Protein AF-A0A366CXX5-F1 (afdb_monomer_lite)

Sequence (78 aa):
MSRPAHATIARQDAPSAAGILLQAKGFHDHGGWLLDSQFDVEMPCLLAHGLGVPVADARATIEIPRSGAHHLWVRTKA

Structure (mmCIF, N/CA/C/O backbone):
data_AF-A0A366CXX5-F1
#
_entry.id   AF-A0A366CXX5-F1
#
loop_
_atom_site.group_PDB
_atom_site.id
_atom_site.type_symbol
_atom_site.label_atom_id
_atom_site.label_alt_id
_atom_site.label_comp_id
_atom_site.label_asym_id
_atom_site.label_entity_id
_atom_site.label_seq_id
_atom_site.pdbx_PDB_ins_code
_atom_site.Cartn_x
_atom_site.Cartn_y
_atom_site.Cartn_z
_atom_site.occupancy
_atom_site.B_iso_or_equiv
_atom_site.auth_seq_id
_atom_site.auth_comp_id
_atom_site.auth_asym_id
_atom_site.auth_atom_id
_atom_site.pdbx_PDB_model_num
ATOM 1 N N . MET A 1 1 ? 0.048 50.411 33.472 1.00 40.91 1 MET A N 1
ATOM 2 C CA . MET A 1 1 ? -0.963 50.012 32.466 1.00 40.91 1 MET A CA 1
ATOM 3 C C . MET A 1 1 ? -0.738 48.540 32.138 1.00 40.91 1 MET A C 1
ATOM 5 O O . MET A 1 1 ? 0.242 48.228 31.480 1.00 40.91 1 MET A O 1
ATOM 9 N N . SER A 1 2 ? -1.559 47.643 32.696 1.00 44.69 2 SER A N 1
ATOM 10 C CA . SER A 1 2 ? -1.430 46.184 32.543 1.00 44.69 2 SER A CA 1
ATOM 11 C C . SER A 1 2 ? -2.359 45.705 31.425 1.00 44.69 2 SER A C 1
ATOM 13 O O . SER A 1 2 ? -3.529 46.085 31.408 1.00 44.69 2 SER A O 1
ATOM 15 N N . ARG A 1 3 ? -1.839 44.942 30.459 1.00 39.62 3 ARG A N 1
ATOM 16 C CA . ARG A 1 3 ? -2.607 44.416 29.315 1.00 39.62 3 ARG A CA 1
ATOM 17 C C . ARG A 1 3 ? -3.381 43.160 29.749 1.00 39.62 3 ARG A C 1
ATOM 19 O O . ARG A 1 3 ? -2.813 42.361 30.491 1.00 39.62 3 ARG A O 1
ATOM 26 N N . PRO A 1 4 ? -4.630 42.946 29.299 1.00 50.81 4 PRO A N 1
ATOM 27 C CA . PRO A 1 4 ? -5.367 41.730 29.621 1.00 50.81 4 PRO A CA 1
ATOM 28 C C . PRO A 1 4 ? -4.776 40.530 28.869 1.00 50.81 4 PRO A C 1
ATOM 30 O O . PRO A 1 4 ? -4.381 40.642 27.706 1.00 50.81 4 PRO A O 1
ATOM 33 N N . ALA A 1 5 ? -4.711 39.379 29.539 1.00 50.91 5 ALA A N 1
ATOM 34 C CA . ALA A 1 5 ? -4.371 38.109 28.915 1.00 50.91 5 ALA A CA 1
ATOM 35 C C . ALA A 1 5 ? -5.478 37.721 27.924 1.00 50.91 5 ALA A C 1
ATOM 37 O O . ALA A 1 5 ? -6.657 37.695 28.278 1.00 50.91 5 ALA A O 1
ATOM 38 N N . HIS A 1 6 ? -5.106 37.428 26.678 1.00 49.00 6 HIS A N 1
ATOM 39 C CA . HIS A 1 6 ? -6.030 36.856 25.708 1.00 49.00 6 HIS A CA 1
ATOM 40 C C . HIS A 1 6 ? -6.339 35.414 26.123 1.00 49.00 6 HIS A C 1
ATOM 42 O O . HIS A 1 6 ? -5.456 34.558 26.122 1.00 49.00 6 HIS A O 1
ATOM 48 N N . ALA A 1 7 ? -7.594 35.151 26.481 1.00 51.12 7 ALA A N 1
ATOM 49 C CA . ALA A 1 7 ? -8.117 33.799 26.569 1.00 51.12 7 ALA A CA 1
ATOM 50 C C . ALA A 1 7 ? -8.236 33.241 25.143 1.00 51.12 7 ALA A C 1
ATOM 52 O O . ALA A 1 7 ? -9.125 33.632 24.386 1.00 51.12 7 ALA A O 1
ATOM 53 N N . THR A 1 8 ? -7.324 32.350 24.759 1.00 52.03 8 THR A N 1
ATOM 54 C CA . THR A 1 8 ? -7.486 31.555 23.540 1.00 52.03 8 THR A CA 1
ATOM 55 C C . THR A 1 8 ? -8.455 30.422 23.848 1.00 52.03 8 THR A C 1
ATOM 57 O O . THR A 1 8 ? -8.169 29.541 24.655 1.00 52.03 8 THR A O 1
ATOM 60 N N . ILE A 1 9 ? -9.620 30.479 23.209 1.00 54.12 9 ILE A N 1
ATOM 61 C CA . ILE A 1 9 ? -10.636 29.429 23.193 1.00 54.12 9 ILE A CA 1
ATOM 62 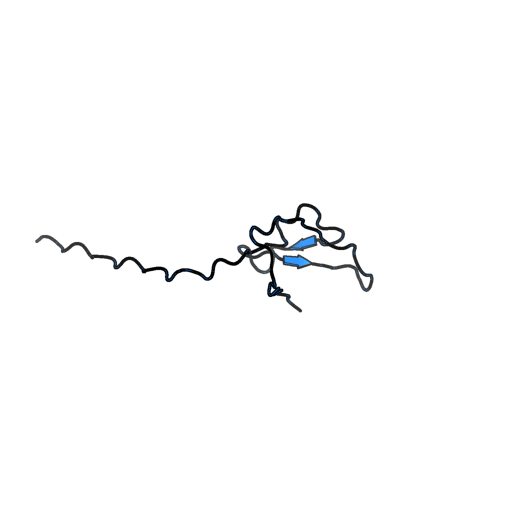C C . ILE A 1 9 ? -9.973 28.134 22.709 1.00 54.12 9 ILE A C 1
ATOM 64 O O . ILE A 1 9 ? -9.468 28.074 21.587 1.00 54.12 9 ILE A O 1
ATOM 68 N N . ALA A 1 10 ? -9.962 27.099 23.550 1.00 47.84 10 ALA A N 1
ATOM 69 C CA . ALA A 1 10 ? -9.605 25.758 23.113 1.00 47.84 10 ALA A CA 1
ATOM 70 C C . ALA A 1 10 ? -10.635 25.314 22.068 1.00 47.84 10 ALA A C 1
ATOM 72 O O . ALA A 1 10 ? -11.839 25.333 22.327 1.00 47.84 10 ALA A O 1
ATOM 73 N N . ARG A 1 11 ? -10.174 24.931 20.872 1.00 57.66 11 ARG A N 1
ATOM 74 C CA . ARG A 1 11 ? -11.024 24.227 19.911 1.00 57.66 11 ARG A CA 1
ATOM 75 C C . ARG A 1 11 ? -11.484 22.939 20.585 1.00 57.66 11 ARG A C 1
ATOM 77 O O . ARG A 1 11 ? -10.661 22.076 20.874 1.00 57.66 11 ARG A O 1
ATOM 84 N N . GLN A 1 12 ? -12.780 22.819 20.839 1.00 45.97 12 GLN A N 1
ATOM 85 C CA . GLN A 1 12 ? -13.376 21.531 21.154 1.00 45.97 12 GLN A CA 1
ATOM 86 C C . GLN A 1 12 ? -13.302 20.695 19.879 1.00 45.97 12 GLN A C 1
ATOM 88 O O . GLN A 1 12 ? -14.028 20.957 18.920 1.00 45.97 12 GLN A O 1
ATOM 93 N N . ASP A 1 13 ? -12.365 19.749 19.839 1.00 52.25 13 ASP A N 1
ATOM 94 C CA . ASP A 1 13 ? -12.372 18.726 18.804 1.00 52.25 13 ASP A CA 1
ATOM 95 C C . ASP A 1 13 ? -13.619 17.873 19.048 1.00 52.25 13 ASP A C 1
ATOM 97 O O . ASP A 1 13 ? -13.797 17.287 20.121 1.00 52.25 13 ASP A O 1
ATOM 101 N N . ALA A 1 14 ? -14.541 17.878 18.086 1.00 48.19 14 ALA A N 1
ATOM 102 C CA . ALA A 1 14 ? -15.628 16.912 18.068 1.00 48.19 14 ALA A CA 1
ATOM 103 C C . ALA A 1 14 ? -15.009 15.502 18.082 1.00 48.19 14 ALA A C 1
ATOM 105 O O . ALA A 1 14 ? -13.897 15.344 17.574 1.00 48.19 14 ALA A O 1
ATOM 106 N N . PRO A 1 15 ? -15.678 14.470 18.630 1.00 48.19 15 PRO A N 1
ATOM 107 C CA . PRO A 1 15 ? -15.171 13.110 18.518 1.00 48.19 15 PRO A CA 1
ATOM 108 C C . PRO A 1 15 ? -14.974 12.808 17.032 1.00 48.19 15 PRO A C 1
ATOM 110 O O . PRO A 1 15 ? -15.940 12.697 16.273 1.00 48.19 15 PRO A O 1
ATOM 113 N N . SER A 1 16 ? -13.713 12.749 16.603 1.00 57.00 16 SER A N 1
ATOM 114 C CA . SER A 1 16 ? -13.369 12.312 15.264 1.00 57.00 16 SER A CA 1
ATOM 115 C C . SER A 1 16 ? -13.939 10.909 15.129 1.00 57.00 16 SER A C 1
ATOM 117 O O . SER A 1 16 ? -13.788 10.076 16.025 1.00 57.00 16 SER A O 1
ATOM 119 N N . ALA A 1 17 ? -14.681 10.650 14.053 1.00 59.81 17 ALA A N 1
ATOM 120 C CA . ALA A 1 17 ? -15.077 9.289 13.738 1.00 59.81 17 ALA A CA 1
ATOM 121 C C . ALA A 1 17 ? -13.793 8.446 13.753 1.00 59.81 17 ALA A C 1
ATOM 123 O O . ALA A 1 17 ? -12.896 8.686 12.945 1.00 59.81 17 ALA A O 1
ATOM 124 N N . ALA A 1 18 ? -13.662 7.551 14.736 1.00 71.62 18 ALA A N 1
ATOM 125 C CA . ALA A 1 18 ? -12.432 6.816 14.995 1.00 71.62 18 ALA A CA 1
ATOM 126 C C . ALA A 1 18 ? -12.225 5.770 13.889 1.00 71.62 18 ALA A C 1
ATOM 128 O O . ALA A 1 18 ? -12.596 4.606 14.028 1.00 71.62 18 ALA A O 1
ATOM 129 N N . GLY A 1 19 ? -11.712 6.219 12.747 1.00 83.94 19 GLY A N 1
ATOM 130 C CA . GLY A 1 19 ? -11.287 5.388 11.630 1.00 83.94 19 GLY A CA 1
ATOM 131 C C . GLY A 1 19 ? -9.808 5.031 11.742 1.00 83.94 19 GLY A C 1
ATOM 132 O O . GLY A 1 19 ? -9.030 5.731 12.389 1.00 83.94 19 GLY A O 1
ATOM 133 N N . ILE A 1 20 ? -9.412 3.943 11.086 1.00 91.44 20 ILE A N 1
ATOM 134 C CA . ILE A 1 20 ? -8.003 3.571 10.948 1.00 91.44 20 ILE A CA 1
ATOM 135 C C . ILE A 1 20 ? -7.469 4.250 9.685 1.00 91.44 20 ILE A C 1
ATOM 137 O O . ILE A 1 20 ? -7.919 3.943 8.581 1.00 91.44 20 ILE A O 1
ATOM 141 N N . LEU A 1 21 ? -6.518 5.174 9.844 1.00 91.81 21 LEU A N 1
ATOM 142 C CA . LEU A 1 21 ? -5.796 5.773 8.723 1.00 91.81 21 LEU A CA 1
ATOM 143 C C . LEU A 1 21 ? -4.509 4.992 8.468 1.00 91.81 21 LEU A C 1
ATOM 145 O O . LEU A 1 21 ? -3.609 4.977 9.306 1.00 91.81 21 LEU A O 1
ATOM 149 N N . LEU A 1 22 ? -4.404 4.398 7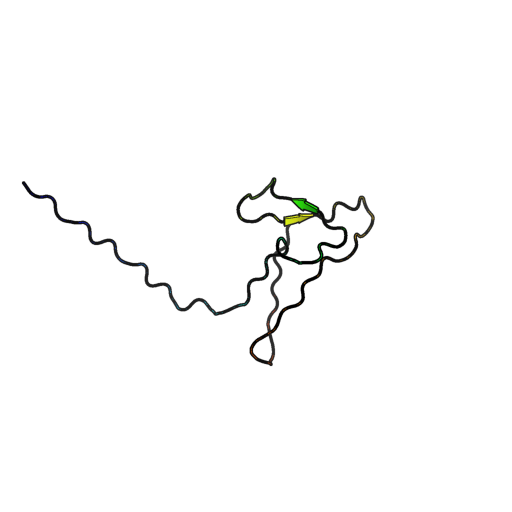.282 1.00 92.50 22 LEU A N 1
ATOM 150 C CA . LEU A 1 22 ? -3.174 3.776 6.807 1.00 92.50 22 LEU A CA 1
ATOM 151 C C . LEU A 1 22 ? -2.502 4.676 5.781 1.00 92.50 22 LEU A C 1
ATOM 153 O O . LEU A 1 22 ? -3.062 4.959 4.723 1.00 92.50 22 LEU A O 1
ATOM 157 N N . GLN A 1 23 ? -1.284 5.112 6.088 1.00 92.44 23 GLN A N 1
ATO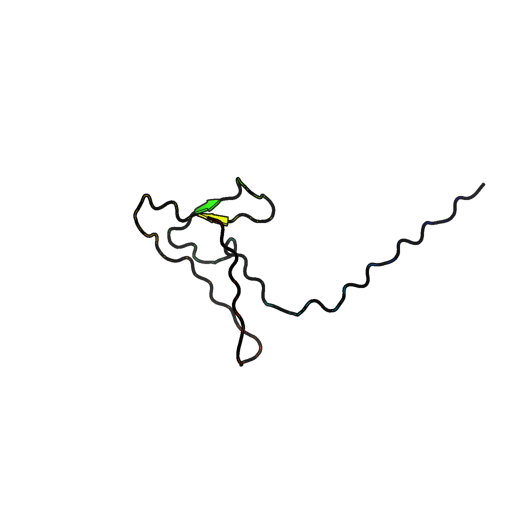M 158 C CA . GLN A 1 23 ? -0.464 5.837 5.128 1.00 92.44 23 GLN A CA 1
ATOM 159 C C . GLN A 1 23 ? 0.381 4.835 4.340 1.00 92.44 23 GLN A C 1
ATOM 161 O O . GLN A 1 23 ? 1.230 4.162 4.921 1.00 92.44 23 GLN A O 1
ATOM 166 N N . ALA A 1 24 ? 0.186 4.771 3.020 1.00 92.81 24 ALA A N 1
ATOM 167 C CA . ALA A 1 24 ? 0.916 3.851 2.140 1.00 92.81 24 ALA A CA 1
ATOM 168 C C . ALA A 1 24 ? 2.447 3.988 2.257 1.00 92.81 24 ALA A C 1
ATOM 170 O O . ALA A 1 24 ? 3.160 2.992 2.220 1.00 92.81 24 ALA A O 1
ATOM 171 N N . LYS A 1 25 ? 2.953 5.204 2.524 1.00 90.38 25 LYS A N 1
ATOM 172 C CA . LYS A 1 25 ? 4.379 5.466 2.802 1.00 90.38 25 LYS A CA 1
ATOM 173 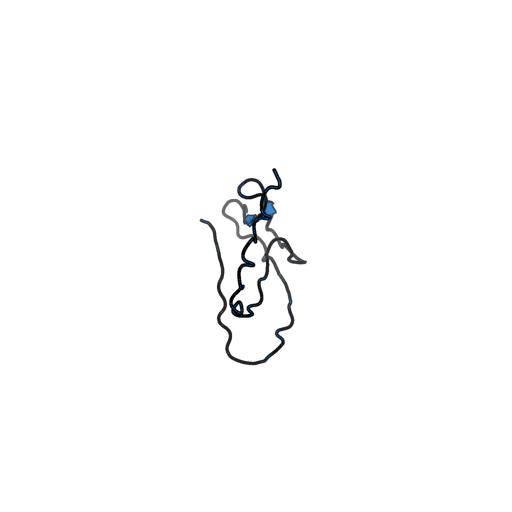C C . LYS A 1 25 ? 4.954 4.640 3.960 1.00 90.38 25 LYS A C 1
ATOM 175 O O . LYS A 1 25 ? 6.150 4.383 3.990 1.00 90.38 25 LYS A O 1
ATOM 180 N N . GLY A 1 26 ? 4.108 4.261 4.918 1.00 91.44 26 GLY A N 1
ATOM 181 C CA . GLY A 1 26 ? 4.475 3.482 6.099 1.00 91.44 26 GLY A CA 1
ATOM 182 C C . GLY A 1 26 ? 4.257 1.979 5.942 1.00 91.44 26 GLY A C 1
ATOM 183 O O . GLY A 1 26 ? 4.358 1.257 6.929 1.00 91.44 26 GLY A O 1
ATOM 184 N N . PHE A 1 27 ? 3.913 1.494 4.745 1.00 94.75 27 PHE A N 1
ATOM 185 C CA . PHE A 1 27 ? 3.791 0.058 4.499 1.00 94.75 27 PHE A CA 1
ATOM 186 C C . PHE A 1 27 ? 5.157 -0.614 4.659 1.00 94.75 27 PHE A C 1
ATOM 188 O O . PHE A 1 27 ? 6.184 -0.022 4.331 1.00 94.75 27 PHE A O 1
ATOM 195 N N . HIS A 1 28 ? 5.164 -1.841 5.180 1.00 94.25 28 HIS A N 1
ATOM 196 C CA . HIS A 1 28 ? 6.403 -2.594 5.392 1.00 94.25 28 HIS A CA 1
ATOM 197 C C . HIS A 1 28 ? 6.970 -3.155 4.082 1.00 94.25 28 HIS A C 1
ATOM 199 O O . HIS A 1 28 ? 8.165 -3.422 4.001 1.00 94.25 28 HIS A O 1
ATOM 205 N N . ASP A 1 29 ? 6.114 -3.332 3.074 1.00 96.94 29 ASP A N 1
ATOM 206 C CA . ASP A 1 29 ? 6.468 -3.786 1.737 1.00 96.94 29 ASP A CA 1
ATOM 207 C C . ASP A 1 29 ? 5.885 -2.807 0.712 1.00 96.94 29 ASP A C 1
ATOM 209 O O . ASP A 1 29 ? 4.668 -2.628 0.623 1.00 96.94 29 ASP A O 1
ATOM 213 N N . HIS A 1 30 ? 6.747 -2.132 -0.047 1.00 96.44 30 HIS A N 1
ATOM 214 C CA . HIS A 1 30 ? 6.322 -1.232 -1.127 1.00 96.44 30 HIS A CA 1
ATOM 215 C C . HIS A 1 30 ? 6.215 -1.949 -2.476 1.00 96.44 30 HIS A C 1
ATOM 217 O O . HIS A 1 30 ? 5.805 -1.329 -3.455 1.00 96.44 30 HIS A O 1
ATOM 223 N N . GLY A 1 31 ? 6.540 -3.241 -2.555 1.00 96.25 31 GLY A N 1
ATOM 224 C CA . GLY A 1 31 ? 6.557 -3.982 -3.809 1.00 96.25 31 GLY A CA 1
ATOM 225 C C . GLY A 1 31 ? 7.462 -3.301 -4.833 1.00 96.25 31 GLY A C 1
ATOM 226 O O . GLY A 1 31 ? 8.635 -3.040 -4.572 1.00 96.25 31 GLY A O 1
ATOM 227 N N . GLY A 1 32 ? 6.908 -2.996 -6.009 1.00 96.12 32 GLY A N 1
ATOM 228 C CA . GLY A 1 32 ? 7.618 -2.244 -7.048 1.00 96.12 32 GLY A CA 1
ATOM 229 C C . GLY A 1 32 ? 7.313 -0.741 -7.072 1.00 96.12 32 GLY A C 1
ATOM 230 O O . GLY A 1 32 ? 7.630 -0.081 -8.062 1.00 96.12 32 GLY A O 1
ATOM 231 N N . TRP A 1 33 ? 6.668 -0.200 -6.038 1.00 96.00 33 TRP A N 1
ATOM 232 C CA . TRP A 1 33 ? 6.316 1.216 -5.959 1.00 96.00 33 TRP A CA 1
ATOM 233 C C . TRP A 1 33 ? 7.465 2.054 -5.398 1.00 96.00 33 TRP A C 1
ATOM 235 O O . TRP A 1 33 ? 8.203 1.620 -4.515 1.00 96.00 33 TRP A O 1
ATOM 245 N N . LEU A 1 34 ? 7.587 3.288 -5.884 1.00 93.06 34 LEU A N 1
ATOM 246 C CA . LEU A 1 34 ? 8.579 4.250 -5.406 1.00 93.06 34 LEU A CA 1
ATOM 247 C C . LEU A 1 34 ? 7.925 5.262 -4.468 1.00 93.06 34 LEU A C 1
ATOM 249 O O . LEU A 1 34 ? 6.865 5.795 -4.785 1.00 93.06 34 LEU A O 1
ATOM 253 N N . LEU A 1 35 ? 8.562 5.553 -3.335 1.00 92.06 35 LEU A N 1
ATOM 254 C CA . LEU A 1 35 ? 8.130 6.639 -2.462 1.00 92.06 35 LEU A CA 1
ATOM 255 C C . LEU A 1 35 ? 8.526 7.989 -3.072 1.00 92.06 35 LEU A C 1
ATOM 257 O O . LEU A 1 35 ? 9.709 8.261 -3.267 1.00 92.06 35 LEU A O 1
ATOM 261 N N . ASP A 1 36 ? 7.534 8.834 -3.327 1.00 89.25 36 ASP A N 1
ATOM 262 C CA . ASP A 1 36 ? 7.689 10.153 -3.932 1.00 89.25 36 ASP A CA 1
ATOM 263 C C . ASP A 1 36 ? 7.159 11.242 -2.982 1.00 89.25 36 ASP A C 1
ATOM 265 O O . ASP A 1 36 ? 5.980 11.273 -2.619 1.00 89.25 36 ASP A O 1
ATOM 269 N N . SER A 1 37 ? 8.052 12.138 -2.557 1.00 85.31 37 SER A N 1
ATOM 270 C CA . SER A 1 37 ? 7.761 13.295 -1.697 1.00 85.31 37 SER A CA 1
ATOM 271 C C . SER A 1 37 ? 7.819 14.635 -2.431 1.00 85.31 37 SER A C 1
ATOM 273 O O . SER A 1 37 ? 7.676 15.687 -1.806 1.00 85.31 37 SER A O 1
ATOM 275 N N . GLN A 1 38 ? 8.018 14.627 -3.751 1.00 83.06 38 GLN A N 1
ATOM 276 C CA . GLN A 1 38 ? 8.282 15.833 -4.541 1.00 83.06 38 GLN A CA 1
ATOM 277 C C . GLN A 1 38 ? 7.052 16.742 -4.663 1.00 83.06 38 GLN A C 1
ATOM 279 O O . GLN A 1 38 ? 7.190 17.936 -4.923 1.00 83.06 38 GLN A O 1
ATOM 284 N N . PHE A 1 39 ? 5.853 16.194 -4.462 1.00 68.44 39 PHE A N 1
ATOM 285 C CA . PHE A 1 39 ? 4.590 16.914 -4.641 1.00 68.44 39 PHE A CA 1
ATOM 286 C C . PHE A 1 39 ? 3.934 17.374 -3.336 1.00 68.44 39 PHE A C 1
ATOM 288 O O . PHE A 1 39 ? 3.141 18.314 -3.364 1.00 68.44 39 PHE A O 1
ATOM 295 N N . ASP A 1 40 ? 4.225 16.711 -2.218 1.00 74.69 40 ASP A N 1
ATOM 296 C CA . ASP A 1 40 ? 3.658 17.015 -0.904 1.00 74.69 40 ASP A CA 1
ATOM 297 C C . ASP A 1 40 ? 4.569 16.412 0.176 1.00 74.69 40 ASP A C 1
ATOM 299 O O . ASP A 1 40 ? 4.668 15.192 0.321 1.00 74.69 40 ASP A O 1
ATOM 303 N N . VAL A 1 41 ? 5.269 17.277 0.912 1.00 73.56 41 VAL A N 1
ATOM 304 C CA . VAL A 1 41 ? 6.234 16.857 1.940 1.00 73.56 41 VAL A CA 1
ATOM 305 C C . VAL A 1 41 ? 5.524 16.177 3.115 1.00 73.56 41 VAL A C 1
ATOM 307 O O . VAL A 1 41 ? 6.043 15.219 3.689 1.00 73.56 41 VAL A O 1
ATOM 310 N N . GLU A 1 42 ? 4.312 16.624 3.442 1.00 78.38 42 GLU A N 1
ATOM 311 C CA . GLU A 1 42 ? 3.531 16.093 4.561 1.00 78.38 42 GLU A CA 1
ATOM 312 C C . GLU A 1 42 ? 2.828 14.777 4.170 1.00 78.38 42 GLU A C 1
ATOM 314 O O . GLU A 1 42 ? 2.700 13.842 4.977 1.00 78.38 42 GLU A O 1
ATOM 319 N N . MET A 1 43 ? 2.433 14.656 2.896 1.00 79.44 43 MET A N 1
ATOM 320 C CA . MET A 1 43 ? 1.697 13.514 2.349 1.00 79.44 43 MET A CA 1
ATOM 321 C C . MET A 1 43 ? 2.360 12.909 1.094 1.00 79.44 43 MET A C 1
ATOM 323 O O . MET A 1 43 ? 1.771 12.949 0.010 1.00 79.44 43 MET A O 1
ATOM 327 N N . PRO A 1 44 ? 3.547 12.287 1.222 1.00 85.06 44 PRO A N 1
ATOM 328 C CA . PRO A 1 44 ? 4.210 11.641 0.095 1.00 85.06 44 PRO A CA 1
ATOM 329 C C . PRO A 1 44 ? 3.389 10.445 -0.409 1.00 85.06 44 PRO A C 1
ATOM 331 O O . PRO A 1 44 ? 2.700 9.770 0.370 1.00 85.06 44 PRO A O 1
ATOM 334 N N . CYS A 1 45 ? 3.460 10.182 -1.712 1.00 88.31 45 CYS A N 1
ATOM 335 C CA . CYS A 1 45 ? 2.711 9.123 -2.381 1.00 88.31 45 CYS A CA 1
ATOM 336 C C . CYS A 1 45 ? 3.614 7.960 -2.797 1.00 88.31 45 CYS A C 1
ATOM 338 O O . CYS A 1 45 ? 4.834 8.079 -2.865 1.00 88.31 45 CYS A O 1
ATOM 340 N N . LEU A 1 46 ? 2.993 6.815 -3.071 1.00 92.31 46 LEU A N 1
ATOM 341 C CA . LEU A 1 46 ? 3.649 5.734 -3.789 1.00 92.31 46 LEU A CA 1
ATOM 342 C C . LEU A 1 46 ? 3.364 5.907 -5.285 1.00 92.31 46 LEU A C 1
ATOM 344 O O . LEU A 1 46 ? 2.202 6.026 -5.681 1.00 92.31 46 LEU A O 1
ATOM 348 N N . LEU A 1 47 ? 4.413 5.899 -6.106 1.00 92.62 47 LEU A N 1
ATOM 349 C CA . LEU A 1 47 ? 4.354 6.021 -7.559 1.00 92.62 47 LEU A CA 1
ATOM 350 C C . LEU A 1 47 ? 4.679 4.680 -8.229 1.00 92.62 47 LEU A C 1
ATOM 352 O O . LEU A 1 47 ? 5.790 4.156 -8.113 1.00 92.62 47 LEU A O 1
ATOM 356 N N . ALA A 1 48 ? 3.722 4.154 -8.991 1.00 92.56 48 ALA A N 1
ATOM 357 C CA . ALA A 1 48 ? 3.912 3.001 -9.867 1.00 92.56 48 ALA A CA 1
ATOM 358 C C . ALA A 1 48 ? 4.460 3.457 -11.226 1.00 92.56 48 ALA A C 1
ATOM 360 O O . ALA A 1 48 ? 3.755 3.435 -12.230 1.00 92.56 48 ALA A O 1
A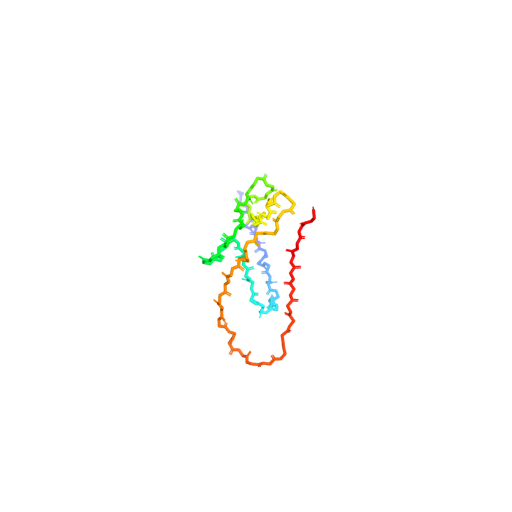TOM 361 N N . HIS A 1 49 ? 5.719 3.900 -11.269 1.00 86.75 49 HIS A N 1
ATOM 362 C CA . HIS A 1 49 ? 6.333 4.417 -12.503 1.00 86.75 49 HIS A CA 1
ATOM 363 C C . HIS A 1 49 ? 6.360 3.395 -13.654 1.00 86.75 49 HIS A C 1
ATOM 365 O O . HIS A 1 49 ? 6.442 3.817 -14.803 1.00 86.75 49 HIS A O 1
ATOM 371 N N . GLY A 1 50 ? 6.301 2.088 -13.346 1.00 78.31 50 GLY A N 1
ATOM 372 C CA . GLY A 1 50 ? 6.497 0.953 -14.255 1.00 78.31 50 GLY A CA 1
ATOM 373 C C . GLY A 1 50 ? 6.055 1.220 -15.689 1.00 78.31 50 GLY A C 1
ATOM 374 O O . GLY A 1 50 ? 4.903 1.002 -16.025 1.00 78.31 50 GLY A O 1
ATOM 375 N N . LEU A 1 51 ? 6.991 1.709 -16.509 1.00 88.12 51 LEU A N 1
ATOM 376 C CA . LEU A 1 51 ? 6.800 2.318 -17.831 1.00 88.12 51 LEU A CA 1
ATOM 377 C C . LEU A 1 51 ? 5.938 1.455 -18.767 1.00 88.12 51 LEU A C 1
ATOM 379 O O . LEU A 1 51 ? 6.456 0.696 -19.582 1.00 88.12 51 LEU A O 1
ATOM 383 N N . GLY A 1 52 ? 4.615 1.549 -18.626 1.00 90.62 52 GLY A N 1
ATOM 384 C CA . GLY A 1 52 ? 3.651 0.670 -19.296 1.00 90.62 52 GLY A CA 1
ATOM 385 C C . GLY A 1 52 ? 3.605 -0.781 -18.789 1.00 90.62 52 GLY A C 1
ATOM 386 O O . GLY A 1 52 ? 2.890 -1.594 -19.369 1.00 90.62 52 GLY A O 1
ATOM 387 N N . VAL A 1 53 ? 4.332 -1.121 -17.723 1.00 94.44 53 VAL A N 1
ATOM 388 C CA . VAL A 1 53 ? 4.396 -2.461 -17.128 1.00 94.44 53 VAL A CA 1
ATOM 389 C C . VAL A 1 53 ? 3.923 -2.401 -15.674 1.00 94.44 53 VAL A C 1
ATOM 391 O O . VAL A 1 53 ? 4.496 -1.647 -14.887 1.00 94.44 53 VAL A O 1
ATOM 394 N N . PRO A 1 54 ? 2.924 -3.210 -15.275 1.00 95.44 54 PRO A N 1
ATOM 395 C CA . PRO A 1 54 ? 2.494 -3.282 -13.884 1.00 95.44 54 PRO A CA 1
ATOM 396 C C . PRO A 1 54 ? 3.655 -3.600 -12.936 1.00 95.44 54 PRO A C 1
ATOM 398 O O . PRO A 1 54 ? 4.467 -4.488 -13.200 1.00 95.44 54 PRO A O 1
ATOM 401 N N . VAL A 1 55 ? 3.713 -2.885 -11.816 1.00 96.88 55 VAL A N 1
ATOM 402 C CA . VAL A 1 55 ? 4.665 -3.152 -10.731 1.00 96.88 55 VAL A CA 1
ATOM 403 C C . VAL A 1 55 ? 4.043 -4.088 -9.695 1.00 96.88 55 VAL A C 1
ATOM 405 O O . VAL A 1 55 ? 2.822 -4.202 -9.613 1.00 96.88 55 VAL A O 1
ATOM 408 N N . ALA A 1 56 ? 4.875 -4.754 -8.893 1.00 97.69 56 ALA A N 1
ATOM 409 C CA . ALA A 1 56 ? 4.390 -5.584 -7.792 1.00 97.69 56 ALA A CA 1
ATOM 410 C C . ALA A 1 56 ? 3.637 -4.750 -6.737 1.00 97.69 56 ALA A C 1
ATOM 412 O O . ALA A 1 56 ? 3.998 -3.599 -6.482 1.00 97.69 56 ALA A O 1
ATOM 413 N N . ASP A 1 57 ? 2.623 -5.348 -6.109 1.00 97.12 57 ASP A N 1
ATOM 414 C CA . ASP A 1 57 ? 1.773 -4.691 -5.109 1.00 97.12 57 ASP A CA 1
ATOM 415 C C . ASP A 1 57 ? 2.554 -4.225 -3.874 1.00 97.12 57 ASP A C 1
ATOM 417 O O . ASP A 1 57 ? 3.367 -4.974 -3.335 1.00 97.12 57 ASP A O 1
ATOM 421 N N . ALA A 1 58 ? 2.220 -3.039 -3.361 1.00 96.56 58 ALA A N 1
ATOM 422 C CA . ALA A 1 58 ? 2.580 -2.633 -2.005 1.00 96.56 58 ALA A CA 1
ATOM 423 C C . ALA A 1 58 ? 1.624 -3.275 -0.984 1.00 96.56 58 ALA A C 1
ATOM 425 O O . ALA A 1 58 ? 0.419 -3.389 -1.236 1.00 96.56 58 ALA A O 1
ATOM 426 N N . ARG A 1 59 ? 2.137 -3.690 0.179 1.00 96.88 59 ARG A N 1
ATOM 427 C CA . ARG A 1 59 ? 1.394 -4.488 1.163 1.00 96.88 59 ARG A CA 1
ATOM 428 C C . ARG A 1 59 ? 1.581 -3.990 2.591 1.00 96.88 59 ARG A C 1
ATOM 430 O O . ARG A 1 59 ? 2.670 -3.643 3.042 1.00 96.88 59 ARG A O 1
ATOM 437 N N . ALA A 1 60 ? 0.482 -4.031 3.332 1.00 95.56 60 ALA A N 1
ATOM 438 C CA . ALA A 1 60 ? 0.455 -3.870 4.774 1.00 95.56 60 ALA A CA 1
ATOM 439 C C . ALA A 1 60 ? -0.563 -4.836 5.376 1.00 95.56 60 ALA A C 1
ATOM 441 O O . ALA A 1 60 ? -1.606 -5.104 4.782 1.00 95.56 60 ALA A O 1
ATOM 442 N N . THR A 1 61 ? -0.259 -5.318 6.576 1.00 96.12 61 THR A N 1
ATOM 443 C CA . THR A 1 61 ? -1.171 -6.121 7.388 1.00 96.12 61 THR A CA 1
ATOM 444 C C . THR A 1 61 ? -1.465 -5.335 8.647 1.00 96.12 61 THR A C 1
ATOM 446 O O . THR A 1 61 ? -0.542 -4.815 9.273 1.00 96.12 61 THR A O 1
ATOM 449 N N . ILE A 1 62 ? -2.741 -5.238 9.007 1.00 93.75 62 ILE A N 1
ATOM 450 C CA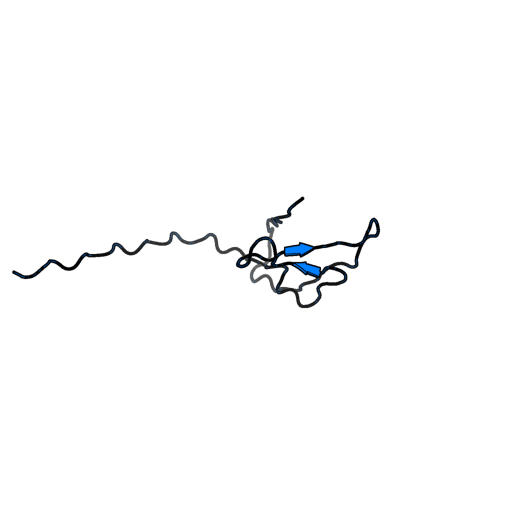 . ILE A 1 62 ? -3.178 -4.559 10.222 1.00 93.75 62 ILE A CA 1
ATOM 451 C C . ILE A 1 62 ? -4.211 -5.390 10.963 1.00 93.75 62 ILE A C 1
ATOM 453 O O . ILE A 1 62 ? -4.931 -6.190 10.366 1.00 93.75 62 ILE A O 1
ATOM 457 N N . GLU A 1 63 ? -4.305 -5.155 12.264 1.00 93.50 63 GLU A N 1
ATOM 458 C CA . GLU A 1 63 ? -5.359 -5.713 13.095 1.00 93.50 63 GLU A CA 1
ATOM 459 C C . GLU A 1 63 ? -6.552 -4.756 13.131 1.00 93.50 63 GLU A C 1
ATOM 461 O O . GLU A 1 63 ? -6.403 -3.551 13.349 1.00 93.50 63 GLU A O 1
ATOM 466 N N . ILE A 1 64 ? -7.751 -5.299 12.920 1.00 91.56 64 ILE A N 1
ATOM 467 C CA . ILE A 1 64 ? -8.999 -4.549 13.046 1.00 91.56 64 ILE A CA 1
ATOM 468 C C . ILE A 1 64 ? -9.617 -4.892 14.408 1.00 91.56 64 ILE A C 1
ATOM 470 O O . ILE A 1 64 ? -9.941 -6.054 14.650 1.00 91.56 64 ILE A O 1
ATOM 474 N N . PRO A 1 65 ? -9.815 -3.911 15.308 1.00 87.44 65 PRO A N 1
ATOM 475 C CA . PRO A 1 65 ? -10.157 -4.175 16.709 1.00 87.44 65 PRO A CA 1
ATOM 476 C C . PRO A 1 65 ? -11.582 -4.702 16.920 1.00 87.44 65 PRO A C 1
ATOM 478 O O . PRO A 1 65 ? -11.903 -5.200 17.998 1.00 87.44 65 PRO A O 1
ATOM 481 N N . ARG A 1 66 ? -12.469 -4.559 15.931 1.00 89.06 66 ARG A N 1
ATOM 482 C CA . ARG A 1 66 ? -13.849 -5.057 15.983 1.00 89.06 66 ARG A CA 1
ATOM 483 C C . ARG A 1 66 ? -14.221 -5.676 14.650 1.00 89.06 66 ARG A C 1
ATOM 485 O O . ARG A 1 66 ? -14.030 -5.041 13.621 1.00 89.06 66 ARG A O 1
ATOM 492 N N . SER A 1 67 ? -14.789 -6.875 14.686 1.00 90.94 67 SER A N 1
ATOM 493 C CA . SER A 1 67 ? -15.355 -7.513 13.502 1.00 90.94 67 SER A CA 1
ATOM 494 C C . SER A 1 67 ? -16.638 -6.808 13.052 1.00 90.94 67 SER A C 1
ATOM 496 O O . SER A 1 67 ? -17.372 -6.236 13.861 1.00 90.94 67 SER A O 1
ATOM 498 N N . GLY A 1 68 ? -16.923 -6.864 11.752 1.00 91.12 68 GLY A N 1
ATOM 499 C CA . GLY A 1 68 ? -18.139 -6.302 11.175 1.00 91.12 68 GLY A CA 1
ATOM 500 C C . GLY A 1 68 ? -17.944 -5.840 9.737 1.00 91.12 68 GLY A C 1
ATOM 501 O O . GLY A 1 68 ? -16.918 -6.099 9.111 1.00 91.12 68 GLY A O 1
ATOM 502 N N . ALA A 1 69 ? -18.955 -5.152 9.211 1.00 93.88 69 ALA A N 1
ATOM 503 C CA . ALA A 1 69 ? -18.832 -4.460 7.938 1.00 93.88 69 ALA A CA 1
ATOM 504 C C . ALA A 1 69 ? -17.996 -3.187 8.124 1.00 93.88 69 ALA A C 1
ATOM 506 O O . ALA A 1 69 ? -18.255 -2.387 9.025 1.00 93.88 69 ALA A O 1
ATOM 507 N N . HIS A 1 70 ? -17.020 -2.992 7.243 1.00 90.44 70 HIS A N 1
ATOM 508 C CA . HIS A 1 70 ? -16.191 -1.795 7.201 1.00 90.44 70 HIS A CA 1
ATOM 509 C C . HIS A 1 70 ? -16.311 -1.143 5.832 1.00 90.44 70 HIS A C 1
ATOM 511 O O . HIS A 1 70 ? -16.428 -1.817 4.810 1.00 90.44 70 HIS A O 1
ATOM 517 N N . HIS A 1 71 ? -16.240 0.180 5.819 1.00 93.31 71 HIS A N 1
ATOM 518 C CA . HIS A 1 71 ? -16.072 0.938 4.594 1.00 93.31 71 HIS A CA 1
ATOM 519 C C . HIS A 1 71 ? -14.584 1.215 4.399 1.00 93.31 71 HIS A C 1
ATOM 521 O O . HIS A 1 71 ? -13.911 1.686 5.316 1.00 93.31 71 HIS A O 1
ATOM 527 N N . LEU A 1 72 ? -14.078 0.903 3.208 1.00 92.94 72 LEU A N 1
ATOM 528 C CA . LEU A 1 72 ? -12.711 1.202 2.807 1.00 92.94 72 LEU A CA 1
ATOM 529 C C . LEU A 1 72 ? -12.735 2.377 1.835 1.00 92.94 72 LEU A C 1
ATOM 531 O O . LEU A 1 72 ? -13.399 2.322 0.801 1.00 92.94 72 LEU A O 1
ATOM 535 N N . TRP A 1 73 ? -11.980 3.420 2.159 1.00 94.00 73 TRP A N 1
ATOM 536 C CA . TRP A 1 73 ? -11.770 4.563 1.281 1.00 94.00 73 TRP A CA 1
ATOM 537 C C . TRP A 1 73 ? -10.304 4.628 0.885 1.00 94.00 73 TRP A C 1
ATOM 539 O O . TRP A 1 73 ? -9.419 4.469 1.724 1.00 94.00 73 TRP A O 1
ATOM 549 N N . VAL A 1 74 ? -10.057 4.889 -0.394 1.00 92.62 74 VAL A N 1
ATOM 550 C CA . VAL A 1 74 ? -8.710 5.038 -0.942 1.00 92.62 74 VAL A CA 1
ATOM 551 C C . VAL A 1 74 ? -8.626 6.397 -1.613 1.00 92.62 74 VAL A C 1
ATOM 553 O O . VAL A 1 74 ? -9.471 6.746 -2.436 1.00 92.62 74 VAL A O 1
ATOM 556 N N . ARG A 1 75 ? -7.596 7.168 -1.265 1.00 89.50 75 ARG A N 1
ATOM 557 C CA . ARG A 1 75 ? -7.236 8.382 -1.992 1.00 89.50 75 ARG A CA 1
ATOM 558 C C . ARG A 1 75 ? -6.157 8.024 -3.003 1.00 89.50 75 ARG A C 1
ATOM 560 O O . ARG A 1 75 ? -5.070 7.608 -2.614 1.00 89.50 75 ARG A O 1
ATOM 567 N N . THR A 1 76 ? -6.450 8.228 -4.278 1.00 88.12 76 THR A N 1
ATOM 568 C CA . THR A 1 76 ? -5.475 8.122 -5.365 1.00 88.12 76 THR A CA 1
ATOM 569 C C . THR A 1 76 ? -5.281 9.486 -6.017 1.00 88.12 76 THR A C 1
ATOM 571 O O . THR A 1 76 ? -6.098 10.398 -5.857 1.00 88.12 76 THR A O 1
ATOM 574 N N . LYS A 1 77 ? -4.163 9.643 -6.721 1.00 78.75 77 LYS A N 1
ATOM 575 C CA . LYS A 1 77 ? -3.897 10.782 -7.595 1.00 78.75 77 LYS A CA 1
ATOM 576 C C . LYS A 1 77 ? -3.637 10.225 -8.994 1.00 78.75 77 LYS A C 1
ATOM 578 O O . LYS A 1 77 ? -2.892 9.256 -9.112 1.00 78.75 77 LYS A O 1
ATOM 583 N N . ALA A 1 78 ? -4.312 10.798 -9.987 1.00 64.19 78 ALA A N 1
ATOM 584 C CA . ALA A 1 78 ? -4.062 10.549 -11.403 1.00 64.19 78 ALA A CA 1
ATOM 585 C C . ALA A 1 78 ? -2.987 11.506 -11.926 1.00 64.19 78 ALA A C 1
ATOM 587 O O . ALA A 1 78 ? -2.874 12.621 -11.355 1.00 64.19 78 ALA A O 1
#

Organism: NCBI:txid208602

pLDDT: mean 80.94, std 17.78, range [39.62, 97.69]

Secondary structure (DSSP, 8-state):
-PPPP---------------PPPGGG-SB-TTPEEE-SS-SSS-EEE---TTSPPPPPB-----SS-S----------

Radius of gyration: 20.24 Å; chains: 1; bounding box: 27×58×52 Å

Foldseek 3Di:
DDDDDDDDDDPPDDPDPPDDDDQLVPFPFQFQWDFACPPPVVRTDTDQPVPPDGTGHGDHDDDDPDDDDDDDDDDDDD